Protein AF-A0A948CBE1-F1 (afdb_monomer)

Mean predicted aligned error: 2.81 Å

Sequence (87 aa):
YLTLASSDPAQGIEQLTPAFREQSTPGYEDFWGSVSNTRLLTFSADTAALTVSYTYRYQRRGFGRVEEPVSLQLVATDDGFLIAGPA

Solvent-accessible surface area (backbone atoms only — not comparable to full-atom values): 4807 Å² total; per-residue (Å²): 104,71,61,48,22,37,75,37,37,81,63,30,52,67,46,34,32,72,76,34,42,56,71,42,51,88,54,49,54,65,52,24,71,34,34,41,79,68,40,82,76,47,79,50,74,41,81,89,77,34,32,39,39,34,30,38,33,32,35,34,75,98,73,46,77,47,73,50,79,48,43,34,25,48,41,82,52,100,91,47,74,28,37,54,42,75,97

Secondary structure (DSSP, 8-state):
-HHHHHH-HHHHGGGB-HHHHHHHTTTHHHHHHTEEEEEEEEEEEETTTTEEEEEEEEEETTTEEEEEEEEEEEEEETTEEEEEEE-

Foldseek 3Di:
DLQCCLVPVVVVLVLADPVVSVVPPPPSNVFSPQKAPKDWDDWDADPVQQKIKTWIWIQGHPPGIDIDIFMFHWDADPVGIGTHGGD

Radius of gyration: 12.96 Å; Cα contacts (8 Å, |Δi|>4): 152; chains: 1; bounding box: 30×25×28 Å

pLDDT: mean 95.38, std 1.99, range [88.69, 98.12]

Nearest PDB structures (foldseek):
  2jq5-assembly1_A  TM=6.625E-01  e=1.343E-02  Rhodopseudomonas palustris
  4az1-assembly1_B  TM=6.032E-01  e=1.946E-01  Trypanosoma cruzi
  3kzt-assembly1_B  TM=5.911E-01  e=2.068E-01  Bacteroides thetaiotaomicron VPI-5482
  3lyg-assembly1_A-2  TM=4.376E-01  e=2.803E-01  Colwellia psychrerythraea 34H
  8ow1-assembly1_P  TM=4.379E-01  e=7.410E-01  Saccharomyces cerevisiae

Structure (mmCIF, N/CA/C/O backbone):
data_AF-A0A948CBE1-F1
#
_entry.id   AF-A0A948CBE1-F1
#
loop_
_atom_site.group_PDB
_atom_site.id
_atom_site.type_symbol
_atom_site.label_atom_id
_atom_site.label_alt_id
_atom_site.label_comp_id
_atom_site.label_asym_id
_atom_site.label_entity_id
_atom_site.label_seq_id
_atom_site.pdbx_PDB_ins_code
_atom_site.Cartn_x
_atom_site.Cartn_y
_atom_site.Cartn_z
_atom_site.occupancy
_atom_site.B_iso_or_equiv
_atom_site.auth_seq_id
_atom_site.auth_comp_id
_atom_site.auth_asym_id
_atom_site.auth_atom_id
_atom_site.pdbx_PDB_model_num
ATOM 1 N N . TYR A 1 1 ? -6.584 2.009 -3.094 1.00 92.06 1 TYR A N 1
ATOM 2 C CA . TYR A 1 1 ? -5.214 2.300 -2.631 1.00 92.06 1 TYR A CA 1
ATOM 3 C C . TYR A 1 1 ? -4.151 2.038 -3.701 1.00 92.06 1 TYR A C 1
ATOM 5 O O . TYR A 1 1 ? -3.666 3.015 -4.241 1.00 92.06 1 TYR A O 1
ATOM 13 N N . LEU A 1 2 ? -3.831 0.786 -4.076 1.00 95.12 2 LEU A N 1
ATOM 14 C CA . LEU A 1 2 ? -2.703 0.457 -4.983 1.00 95.12 2 LEU A CA 1
ATOM 15 C C . LEU A 1 2 ? -2.637 1.290 -6.274 1.00 95.12 2 LEU A C 1
ATOM 17 O O . LEU A 1 2 ? -1.586 1.819 -6.617 1.00 95.12 2 LEU A O 1
ATOM 21 N N . THR A 1 3 ? -3.761 1.415 -6.985 1.00 94.75 3 THR A N 1
ATOM 22 C CA . THR A 1 3 ? -3.832 2.218 -8.213 1.00 94.75 3 THR A CA 1
ATOM 23 C C . THR A 1 3 ? -3.577 3.693 -7.926 1.00 94.75 3 THR A C 1
ATOM 25 O O . THR A 1 3 ? -2.720 4.272 -8.581 1.00 94.75 3 THR A O 1
ATOM 28 N N . LEU A 1 4 ? -4.255 4.252 -6.913 1.00 95.56 4 LEU A N 1
ATOM 29 C CA . LEU A 1 4 ? -4.112 5.650 -6.500 1.00 95.56 4 LEU A CA 1
ATOM 30 C C . LEU A 1 4 ? -2.662 5.972 -6.144 1.00 95.56 4 LEU A C 1
ATOM 32 O O . LEU A 1 4 ? -2.104 6.894 -6.715 1.00 95.56 4 LEU A O 1
ATOM 36 N N . ALA A 1 5 ? -2.039 5.170 -5.280 1.00 95.62 5 ALA A N 1
ATOM 37 C CA . ALA A 1 5 ? -0.667 5.400 -4.850 1.00 95.62 5 ALA A CA 1
ATOM 38 C C . ALA A 1 5 ? 0.315 5.360 -6.032 1.00 95.62 5 ALA A C 1
ATOM 40 O O . ALA A 1 5 ? 1.177 6.221 -6.125 1.00 95.62 5 ALA A O 1
ATOM 41 N N . SER A 1 6 ? 0.137 4.439 -6.989 1.00 95.62 6 SER A N 1
ATOM 42 C CA . SER A 1 6 ? 0.986 4.379 -8.191 1.00 95.62 6 SER A CA 1
ATOM 43 C C . SER A 1 6 ? 0.733 5.487 -9.224 1.00 95.62 6 SER A C 1
ATOM 45 O O . SER A 1 6 ? 1.629 5.802 -9.999 1.00 95.62 6 SER A O 1
ATOM 47 N N . SER A 1 7 ? -0.477 6.054 -9.290 1.00 95.75 7 SER A N 1
ATOM 48 C CA . SER A 1 7 ? -0.820 7.098 -10.272 1.00 95.75 7 SER A CA 1
ATOM 49 C C . SER A 1 7 ? -0.644 8.515 -9.733 1.00 95.75 7 SER A C 1
ATOM 51 O O . SER A 1 7 ? -0.348 9.426 -10.498 1.00 95.75 7 SER A O 1
ATOM 53 N N . ASP A 1 8 ? -0.867 8.690 -8.434 1.00 96.38 8 ASP A N 1
ATOM 54 C CA . ASP A 1 8 ? -0.793 9.950 -7.705 1.00 96.38 8 ASP A CA 1
ATOM 55 C C . ASP A 1 8 ? -0.295 9.660 -6.274 1.00 96.38 8 ASP A C 1
ATOM 57 O O . ASP A 1 8 ? -1.096 9.473 -5.350 1.00 96.38 8 ASP A O 1
ATOM 61 N N . PRO A 1 9 ? 1.034 9.562 -6.077 1.00 95.75 9 PRO A N 1
ATOM 62 C CA . PRO A 1 9 ? 1.611 9.291 -4.763 1.00 95.75 9 PRO A CA 1
ATOM 63 C C . PRO A 1 9 ? 1.219 10.334 -3.708 1.00 95.75 9 PRO A C 1
ATOM 65 O O . PRO A 1 9 ? 1.026 9.976 -2.547 1.00 95.75 9 PRO A O 1
ATOM 68 N N . ALA A 1 10 ? 1.031 11.595 -4.106 1.00 93.44 10 ALA A N 1
ATOM 69 C CA . ALA A 1 10 ? 0.635 12.670 -3.200 1.00 93.44 10 ALA A CA 1
ATOM 70 C C . ALA A 1 10 ? -0.793 12.478 -2.664 1.00 93.44 10 ALA A C 1
ATOM 72 O O . ALA A 1 10 ? -1.063 12.796 -1.513 1.00 93.44 10 ALA A O 1
ATOM 73 N N . GLN A 1 11 ? -1.704 11.902 -3.452 1.00 94.94 11 GLN A N 1
ATOM 74 C CA . GLN A 1 11 ? -3.025 11.482 -2.961 1.00 94.94 11 GLN A CA 1
ATOM 75 C C . GLN A 1 11 ? -2.990 10.114 -2.265 1.00 94.94 11 GLN A C 1
ATOM 77 O O . GLN A 1 11 ? -3.767 9.846 -1.349 1.00 94.94 11 GLN A O 1
ATOM 82 N N . GLY A 1 12 ? -2.094 9.220 -2.687 1.00 95.38 12 GLY A N 1
ATOM 83 C CA . GLY A 1 12 ? -1.923 7.903 -2.076 1.00 95.38 12 GLY A CA 1
ATOM 84 C C . GLY A 1 12 ? -1.504 7.987 -0.611 1.00 95.38 12 GLY A C 1
ATOM 85 O O . GLY A 1 12 ? -2.057 7.265 0.224 1.00 95.38 12 GLY A O 1
ATOM 86 N N . ILE A 1 13 ? -0.581 8.900 -0.294 1.00 96.00 13 ILE A N 1
ATOM 87 C CA . ILE A 1 13 ? -0.067 9.081 1.066 1.00 96.00 13 ILE A CA 1
ATOM 88 C C . ILE A 1 13 ? -1.169 9.537 2.039 1.00 96.00 13 ILE A C 1
ATOM 90 O O . ILE A 1 13 ? -1.134 9.211 3.225 1.00 96.00 13 ILE A O 1
ATOM 94 N N . GLU A 1 14 ? -2.219 10.192 1.534 1.00 95.38 14 GLU A N 1
ATOM 95 C CA . GLU A 1 14 ? -3.360 10.623 2.342 1.00 95.38 14 GLU A CA 1
ATOM 96 C C . GLU A 1 14 ? -4.205 9.456 2.880 1.00 95.38 14 GLU A C 1
ATOM 98 O O . GLU A 1 14 ? -4.948 9.615 3.846 1.00 95.38 14 GLU A O 1
ATOM 103 N N . GLN A 1 15 ? -4.052 8.251 2.327 1.00 96.31 15 GLN A N 1
ATOM 104 C CA . GLN A 1 15 ? -4.733 7.044 2.811 1.00 96.31 15 GLN A CA 1
ATOM 105 C C . GLN A 1 15 ? -4.042 6.396 4.026 1.00 96.31 15 GLN A C 1
ATOM 107 O O . GLN A 1 15 ? -4.525 5.390 4.549 1.00 96.31 15 GLN A O 1
ATOM 112 N N . LEU A 1 16 ? -2.906 6.937 4.472 1.00 97.06 16 LEU A N 1
ATOM 113 C CA . LEU A 1 16 ? -2.160 6.468 5.643 1.00 97.06 16 LEU A CA 1
ATOM 114 C C . LEU A 1 16 ? -2.523 7.314 6.871 1.00 97.06 16 LEU A C 1
ATOM 116 O O . LEU A 1 16 ? -2.891 8.485 6.742 1.00 97.06 16 LEU A O 1
ATOM 120 N N . THR A 1 17 ? -2.360 6.761 8.072 1.00 97.06 17 THR A N 1
ATOM 121 C CA . THR A 1 17 ? -2.445 7.543 9.315 1.00 97.06 17 THR A CA 1
ATOM 122 C C . THR A 1 17 ? -1.289 8.547 9.400 1.00 97.06 17 THR A C 1
ATOM 124 O O . THR A 1 17 ? -0.210 8.262 8.878 1.00 97.06 17 THR A O 1
ATOM 127 N N . PRO A 1 18 ? -1.444 9.690 10.099 1.00 96.00 18 PRO A N 1
ATOM 128 C CA . PRO A 1 18 ? -0.370 10.681 10.234 1.00 96.00 18 PRO A CA 1
ATOM 129 C C . PRO A 1 18 ? 0.959 10.076 10.711 1.00 96.00 18 PRO A C 1
ATOM 131 O O . PRO A 1 18 ? 1.995 10.289 10.087 1.00 96.00 18 PRO A O 1
ATOM 134 N N . ALA A 1 19 ? 0.905 9.217 11.734 1.00 95.69 19 ALA A N 1
ATOM 135 C CA . ALA A 1 19 ? 2.081 8.526 12.258 1.00 95.69 19 ALA A CA 1
ATOM 136 C C . ALA A 1 19 ? 2.766 7.632 11.209 1.00 95.69 19 ALA A C 1
ATOM 138 O O . ALA A 1 19 ? 3.992 7.544 11.173 1.00 95.69 19 ALA A O 1
ATOM 139 N N . PHE A 1 20 ? 1.999 6.971 10.338 1.00 96.38 20 PHE A N 1
ATOM 140 C CA . PHE A 1 20 ? 2.580 6.112 9.309 1.00 96.38 20 PHE A CA 1
ATOM 141 C C . PHE A 1 20 ? 3.080 6.899 8.089 1.00 96.38 20 PHE A C 1
ATOM 143 O O . PHE A 1 20 ? 4.059 6.493 7.461 1.00 96.38 20 PHE A O 1
ATOM 150 N N . ARG A 1 21 ? 2.488 8.062 7.785 1.00 95.62 21 ARG A N 1
ATOM 151 C CA . ARG A 1 21 ? 3.023 8.999 6.776 1.00 95.62 21 ARG A CA 1
ATOM 152 C C . ARG A 1 21 ? 4.414 9.492 7.157 1.00 95.62 21 ARG A C 1
ATOM 154 O O . ARG A 1 21 ? 5.306 9.497 6.309 1.00 95.62 21 ARG A O 1
ATOM 161 N N . GLU A 1 22 ? 4.597 9.855 8.427 1.00 95.44 22 GLU A N 1
ATOM 162 C CA . GLU A 1 22 ? 5.892 10.272 8.975 1.00 95.44 22 GLU A CA 1
ATOM 163 C C . GLU A 1 22 ? 6.941 9.164 8.837 1.00 95.44 22 GLU A C 1
ATOM 165 O O . GLU A 1 22 ? 8.062 9.438 8.434 1.00 95.44 22 GLU A O 1
ATOM 170 N N . GLN A 1 23 ? 6.572 7.905 9.090 1.00 94.38 23 GLN A N 1
ATOM 171 C CA . GLN A 1 23 ? 7.481 6.759 8.938 1.00 94.38 23 GLN A CA 1
ATOM 172 C C . GLN A 1 23 ? 7.774 6.401 7.475 1.00 94.38 23 GLN A C 1
ATOM 174 O O . GLN A 1 23 ? 8.847 5.894 7.161 1.00 94.38 23 GLN A O 1
ATOM 179 N N . SER A 1 24 ? 6.813 6.637 6.582 1.00 92.56 24 SER A N 1
ATOM 180 C CA . SER A 1 24 ? 6.944 6.355 5.146 1.00 92.56 24 SER A CA 1
ATOM 181 C C . SER A 1 24 ? 7.747 7.428 4.404 1.00 92.56 24 SER A C 1
AT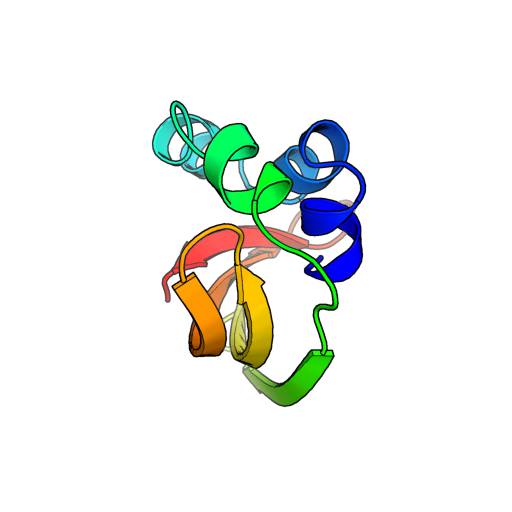OM 183 O O . SER A 1 24 ? 8.113 7.242 3.240 1.00 92.56 24 SER A O 1
ATOM 185 N N . THR A 1 25 ? 8.008 8.558 5.063 1.00 92.31 25 THR A N 1
ATOM 186 C CA . THR A 1 25 ? 8.758 9.685 4.515 1.00 92.31 25 THR A CA 1
ATOM 187 C C . THR A 1 25 ? 10.127 9.766 5.198 1.00 92.31 25 THR A C 1
ATOM 189 O O . THR A 1 25 ? 10.192 9.784 6.423 1.00 92.31 25 THR A O 1
ATOM 192 N N . PRO A 1 26 ? 11.238 9.862 4.449 1.00 89.69 26 PRO A N 1
ATOM 193 C CA . PRO A 1 26 ? 11.329 9.943 2.991 1.00 89.69 26 PRO A CA 1
ATOM 194 C C . PRO A 1 26 ? 11.243 8.566 2.306 1.00 89.69 26 PRO A C 1
ATOM 196 O O . PRO A 1 26 ? 11.687 7.562 2.854 1.00 89.69 26 PRO A O 1
ATOM 199 N N . GLY A 1 27 ? 10.731 8.532 1.071 1.00 92.81 27 GLY A N 1
ATOM 200 C CA . GLY A 1 27 ? 10.810 7.353 0.191 1.00 92.81 27 GLY A CA 1
ATOM 201 C C . GLY A 1 27 ? 9.480 6.855 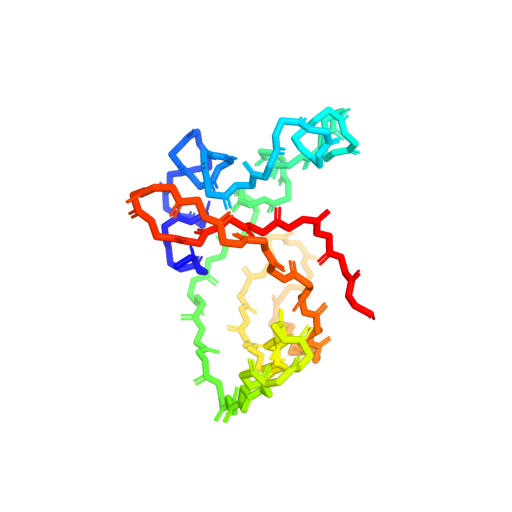-0.377 1.00 92.81 27 GLY A C 1
ATOM 202 O O . GLY A 1 27 ? 9.492 6.124 -1.368 1.00 92.81 27 GLY A O 1
ATOM 203 N N . TYR A 1 28 ? 8.341 7.274 0.186 1.00 95.31 28 TYR A N 1
ATOM 204 C CA . TYR A 1 28 ? 7.017 6.901 -0.325 1.00 95.31 28 TYR A CA 1
ATOM 205 C C . TYR A 1 28 ? 6.835 7.266 -1.805 1.00 95.31 28 TYR A C 1
ATOM 207 O O . TYR A 1 28 ? 6.494 6.410 -2.623 1.00 95.31 28 TYR A O 1
ATOM 215 N N . GLU A 1 29 ? 7.104 8.525 -2.158 1.00 94.38 29 GLU A N 1
ATOM 216 C CA . GLU A 1 29 ? 6.938 9.025 -3.527 1.00 94.38 29 GLU A CA 1
ATOM 217 C C . GLU A 1 29 ? 7.911 8.367 -4.506 1.00 94.38 29 GLU A C 1
ATOM 219 O O . GLU A 1 29 ? 7.508 7.981 -5.600 1.00 94.38 29 GLU A O 1
ATOM 224 N N . ASP A 1 30 ? 9.168 8.167 -4.105 1.00 94.44 30 ASP A N 1
ATOM 225 C CA . ASP A 1 30 ? 10.172 7.503 -4.942 1.00 94.44 30 ASP A CA 1
ATOM 226 C C . ASP A 1 30 ? 9.781 6.056 -5.248 1.00 94.44 30 ASP A C 1
ATOM 228 O O . ASP A 1 30 ? 9.911 5.586 -6.386 1.00 94.44 30 ASP A O 1
ATOM 232 N N . PHE A 1 31 ? 9.284 5.336 -4.238 1.00 94.75 31 PHE A N 1
ATOM 233 C CA . PHE A 1 31 ? 8.795 3.979 -4.422 1.00 94.75 31 PHE A CA 1
ATOM 234 C C . PHE A 1 31 ? 7.598 3.973 -5.368 1.00 94.75 31 PHE A C 1
ATOM 236 O O . PHE A 1 31 ? 7.674 3.356 -6.434 1.00 94.75 31 PHE A O 1
ATOM 243 N N . TRP A 1 32 ? 6.523 4.682 -5.026 1.00 96.38 32 TRP A N 1
ATOM 244 C CA . TRP A 1 32 ? 5.279 4.633 -5.788 1.00 96.38 32 TRP A CA 1
ATOM 245 C C . TRP A 1 32 ? 5.397 5.245 -7.182 1.00 96.38 32 TRP A C 1
ATOM 247 O O . TRP A 1 32 ? 4.837 4.695 -8.126 1.00 96.38 32 TRP A O 1
ATOM 257 N N . GLY A 1 33 ? 6.216 6.282 -7.353 1.00 94.75 33 GLY A N 1
ATOM 258 C CA . GLY A 1 33 ? 6.561 6.848 -8.658 1.00 94.75 33 GLY A CA 1
ATOM 259 C C . GLY A 1 33 ? 7.392 5.906 -9.539 1.00 94.75 33 GLY A C 1
ATOM 260 O O . GLY A 1 33 ? 7.481 6.100 -10.752 1.00 94.75 33 GLY A O 1
ATOM 261 N N . SER A 1 34 ? 7.991 4.857 -8.964 1.00 95.75 34 SER A N 1
ATOM 262 C CA . SER A 1 34 ? 8.666 3.788 -9.713 1.00 95.75 34 SER A CA 1
ATOM 263 C C . SER A 1 34 ? 7.754 2.604 -10.057 1.00 95.75 34 SER A C 1
ATOM 265 O O . SER A 1 34 ? 8.161 1.738 -10.841 1.00 95.75 34 SER A O 1
ATOM 267 N N . VAL A 1 35 ? 6.549 2.555 -9.482 1.00 96.75 35 VAL A N 1
ATOM 268 C CA . VAL A 1 35 ? 5.584 1.455 -9.582 1.00 96.75 35 VAL A CA 1
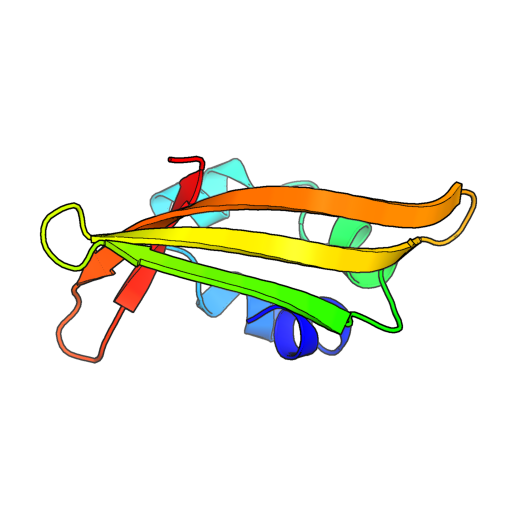ATOM 269 C C . VAL A 1 35 ? 4.528 1.771 -10.640 1.00 96.75 35 VAL A C 1
ATOM 271 O O . VAL A 1 35 ? 3.974 2.858 -10.700 1.00 96.75 35 VAL A O 1
ATOM 274 N N . SER A 1 36 ? 4.203 0.793 -11.479 1.00 95.56 36 SER A N 1
ATOM 275 C CA . SER A 1 36 ? 3.146 0.905 -12.489 1.00 95.56 36 SER A CA 1
ATOM 276 C C . SER A 1 36 ? 2.457 -0.439 -12.729 1.00 95.56 36 SER A C 1
ATOM 278 O O . SER A 1 36 ? 2.930 -1.481 -12.270 1.00 95.56 36 SER A O 1
ATOM 280 N N . ASN A 1 37 ? 1.333 -0.430 -13.456 1.00 94.62 37 ASN A N 1
ATOM 281 C CA . ASN A 1 37 ? 0.589 -1.641 -13.838 1.00 94.62 37 ASN A CA 1
ATOM 282 C C . ASN A 1 37 ? 0.262 -2.544 -12.633 1.00 94.62 37 ASN A C 1
ATOM 284 O O . ASN A 1 37 ? 0.463 -3.762 -12.672 1.00 94.62 37 ASN A O 1
ATOM 288 N N . THR A 1 38 ? -0.202 -1.924 -11.545 1.00 96.19 38 THR A N 1
ATOM 289 C CA . THR A 1 38 ? -0.614 -2.623 -10.328 1.00 96.19 38 THR A CA 1
ATOM 290 C C . THR A 1 38 ? -1.828 -3.503 -10.620 1.00 96.19 38 THR A C 1
ATOM 292 O O . THR A 1 38 ? -2.816 -3.072 -11.217 1.00 96.19 38 THR A O 1
ATOM 295 N N . ARG A 1 39 ? -1.756 -4.772 -10.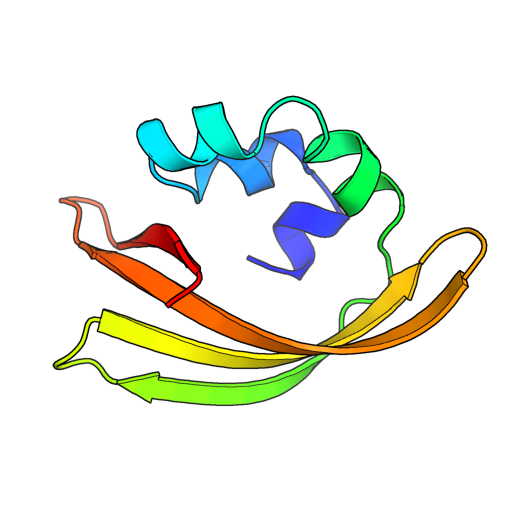218 1.00 95.94 39 ARG A N 1
ATOM 296 C CA . ARG A 1 39 ? -2.848 -5.741 -10.318 1.00 95.94 39 ARG A CA 1
ATOM 297 C C . ARG A 1 39 ? -2.984 -6.505 -9.019 1.00 95.94 39 ARG A C 1
ATOM 299 O O . ARG A 1 39 ? -2.049 -7.178 -8.598 1.00 95.94 39 ARG A O 1
ATOM 306 N N . LEU A 1 40 ? -4.165 -6.425 -8.425 1.00 96.75 40 LEU A N 1
ATOM 307 C CA . LEU A 1 40 ? -4.547 -7.252 -7.291 1.00 96.75 40 LEU A CA 1
ATOM 308 C C . LEU A 1 40 ? -4.751 -8.695 -7.769 1.00 96.75 40 LEU A C 1
ATOM 310 O O . LEU A 1 40 ? -5.427 -8.916 -8.775 1.00 96.75 40 LEU A O 1
ATOM 314 N N .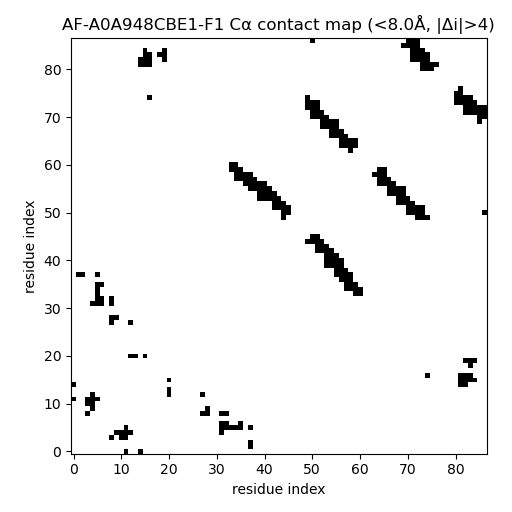 LEU A 1 41 ? -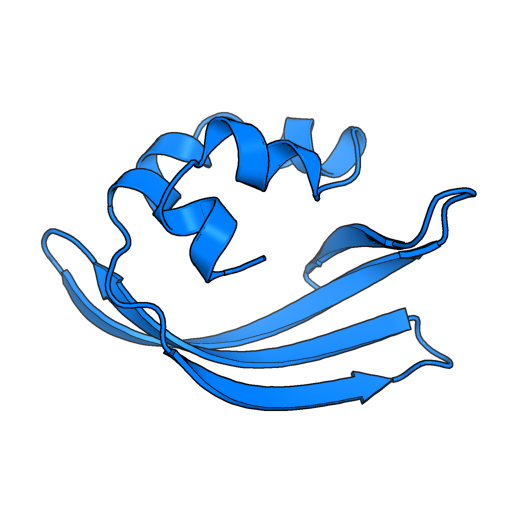4.142 -9.655 -7.081 1.00 97.38 41 LEU A N 1
ATOM 315 C CA . LEU A 1 41 ? -4.240 -11.081 -7.404 1.00 97.38 41 LEU A CA 1
ATOM 316 C C . LEU A 1 41 ? -5.122 -11.814 -6.399 1.00 97.38 41 LEU A C 1
ATOM 318 O O . LEU A 1 41 ? -6.015 -12.559 -6.789 1.00 97.38 41 LEU A O 1
ATOM 322 N N . THR A 1 42 ? -4.888 -11.576 -5.111 1.00 97.12 42 THR A N 1
ATOM 323 C CA . THR A 1 42 ? -5.667 -12.146 -4.008 1.00 97.12 42 THR A CA 1
ATOM 324 C C . THR A 1 42 ? -5.973 -11.064 -2.986 1.00 97.12 42 THR A C 1
ATOM 326 O O . THR A 1 42 ? -5.224 -10.094 -2.859 1.00 97.12 42 THR A O 1
ATOM 329 N N . PHE A 1 43 ? -7.081 -11.220 -2.266 1.00 96.94 43 PHE A N 1
ATOM 330 C CA . PHE A 1 43 ? -7.513 -10.290 -1.233 1.00 96.94 43 PHE A CA 1
ATOM 331 C C . PHE A 1 43 ? -8.273 -11.040 -0.143 1.00 96.94 43 PHE A C 1
ATOM 333 O O . PHE A 1 43 ? -9.137 -11.863 -0.445 1.00 96.94 43 PHE A O 1
ATOM 340 N N . SER A 1 44 ? -7.961 -10.727 1.108 1.00 96.88 44 SER A N 1
ATOM 341 C CA . SER A 1 44 ? -8.671 -11.180 2.296 1.00 96.88 44 SER A CA 1
ATOM 342 C C . SER A 1 44 ? -8.690 -10.055 3.325 1.00 96.88 44 SER A C 1
ATOM 344 O O . SER A 1 44 ? -7.735 -9.283 3.426 1.00 96.88 44 SER A O 1
ATOM 346 N N . ALA A 1 45 ? -9.765 -9.968 4.100 1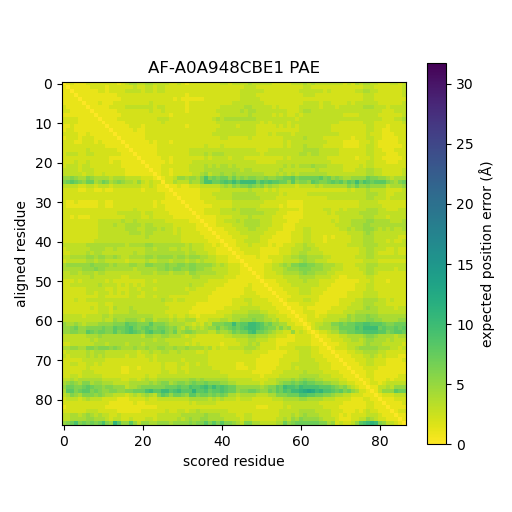.00 95.81 45 ALA A N 1
ATOM 347 C CA . ALA A 1 45 ? -9.905 -8.995 5.172 1.00 95.81 45 ALA A CA 1
ATOM 348 C C . ALA A 1 45 ? -10.406 -9.687 6.440 1.00 95.81 45 ALA A C 1
ATOM 350 O O . ALA A 1 45 ? -11.370 -10.451 6.393 1.00 95.81 45 ALA A O 1
ATOM 351 N N . ASP A 1 46 ? -9.761 -9.387 7.562 1.00 96.31 46 ASP A N 1
ATOM 352 C CA . ASP A 1 46 ? -10.223 -9.724 8.902 1.00 96.31 46 ASP A CA 1
ATOM 353 C C . ASP A 1 46 ? -10.793 -8.456 9.542 1.00 96.31 46 ASP A C 1
ATOM 355 O O . ASP A 1 46 ? -10.065 -7.552 9.955 1.00 96.31 46 ASP A O 1
ATOM 359 N N . THR A 1 47 ? -12.121 -8.373 9.601 1.00 93.12 47 THR A N 1
ATOM 360 C CA . THR A 1 47 ? -12.818 -7.210 10.159 1.00 93.12 47 THR A CA 1
ATOM 361 C C . THR A 1 47 ? -12.754 -7.153 11.682 1.00 93.12 47 THR A C 1
ATOM 363 O O . THR A 1 47 ? -12.987 -6.087 12.242 1.00 93.12 47 THR A O 1
ATOM 366 N N . ALA A 1 48 ? -12.466 -8.270 12.357 1.00 93.88 48 ALA A N 1
ATOM 367 C CA . ALA A 1 48 ? -12.304 -8.293 13.807 1.00 93.88 48 ALA A CA 1
ATOM 368 C C . ALA A 1 48 ? -10.923 -7.756 14.210 1.00 93.88 48 ALA A C 1
ATOM 370 O O . ALA A 1 48 ? -10.818 -7.013 15.182 1.00 93.88 48 ALA A O 1
ATOM 371 N N . ALA A 1 49 ? -9.885 -8.087 13.435 1.00 94.25 49 ALA A N 1
ATOM 372 C CA . ALA A 1 49 ? -8.526 -7.574 13.623 1.00 94.25 49 ALA A CA 1
ATOM 373 C C . ALA A 1 49 ? -8.263 -6.224 12.922 1.00 94.25 49 ALA A C 1
ATOM 375 O O . ALA A 1 49 ? -7.237 -5.590 13.166 1.00 94.25 49 ALA A O 1
ATOM 376 N N . LEU A 1 50 ? -9.181 -5.776 12.055 1.00 96.62 50 LEU A N 1
ATOM 377 C CA . LEU A 1 50 ? -8.994 -4.635 11.148 1.00 96.62 50 LEU A CA 1
ATOM 378 C C . LEU A 1 50 ? -7.735 -4.777 10.279 1.00 96.62 50 LEU A C 1
ATOM 380 O O . LEU A 1 50 ? -7.017 -3.810 10.033 1.00 96.62 50 LEU A O 1
ATOM 384 N N . THR A 1 51 ? -7.497 -5.987 9.778 1.00 97.50 51 THR A N 1
ATOM 385 C CA . THR A 1 51 ? -6.320 -6.321 8.972 1.00 97.50 51 THR A CA 1
ATOM 386 C C . THR A 1 51 ? -6.735 -6.728 7.570 1.00 97.50 51 THR A C 1
ATOM 388 O O . THR A 1 51 ? -7.704 -7.461 7.374 1.00 97.50 51 THR A O 1
ATOM 391 N N . VAL A 1 52 ? -5.983 -6.274 6.572 1.00 96.88 52 VAL A N 1
ATOM 392 C CA . VAL A 1 52 ? -6.183 -6.651 5.171 1.00 96.88 52 VAL A CA 1
ATOM 393 C C . VAL A 1 52 ? -4.921 -7.304 4.644 1.00 96.88 52 VAL A C 1
ATOM 395 O O . VAL A 1 52 ? -3.851 -6.709 4.699 1.00 96.88 52 VAL A O 1
ATOM 398 N N . SER A 1 53 ? -5.059 -8.490 4.063 1.00 97.44 53 SER A N 1
ATOM 399 C CA . SER A 1 53 ? -3.972 -9.208 3.403 1.00 97.44 53 SER A CA 1
ATOM 400 C C . SER A 1 53 ? -4.266 -9.344 1.919 1.00 97.44 53 SER A C 1
ATOM 402 O O . SER A 1 53 ? -5.358 -9.746 1.514 1.00 97.44 53 SER A O 1
ATOM 404 N N . TYR A 1 54 ? -3.288 -9.031 1.082 1.00 97.06 54 TYR A N 1
ATOM 405 C CA . TYR A 1 54 ? -3.419 -9.152 -0.360 1.00 97.06 54 TYR A CA 1
ATOM 406 C C . TYR A 1 54 ? -2.100 -9.530 -1.012 1.00 97.06 54 TYR A C 1
ATOM 408 O O . TYR A 1 54 ? -1.025 -9.204 -0.525 1.00 97.06 54 TYR A O 1
ATOM 416 N N . THR A 1 55 ? -2.180 -10.200 -2.157 1.00 97.50 55 THR A N 1
ATOM 417 C CA . THR A 1 55 ? -1.042 -10.330 -3.072 1.00 97.50 55 THR A CA 1
ATOM 418 C C . THR A 1 55 ? -1.308 -9.447 -4.270 1.00 97.50 55 THR A C 1
ATOM 420 O O . THR A 1 55 ? -2.397 -9.483 -4.853 1.00 97.50 55 THR A O 1
ATOM 423 N N . TYR A 1 56 ? -0.323 -8.645 -4.648 1.00 97.38 56 TYR A N 1
ATOM 424 C CA . TYR A 1 56 ? -0.415 -7.805 -5.829 1.00 97.38 56 TYR A CA 1
ATOM 425 C C . TYR A 1 56 ? 0.844 -7.922 -6.669 1.00 97.38 56 TYR A C 1
ATOM 427 O O . TYR A 1 56 ? 1.927 -8.264 -6.198 1.00 97.38 56 TYR A O 1
ATOM 435 N N . ARG A 1 57 ? 0.666 -7.637 -7.952 1.00 97.50 57 ARG A N 1
ATOM 436 C CA . ARG A 1 57 ? 1.718 -7.644 -8.952 1.00 97.50 57 ARG A CA 1
ATOM 437 C C . ARG A 1 57 ? 1.851 -6.269 -9.562 1.00 97.50 57 ARG A C 1
ATOM 439 O O . ARG A 1 57 ? 0.845 -5.641 -9.881 1.00 97.50 57 ARG A O 1
ATOM 446 N N . TYR A 1 58 ? 3.077 -5.833 -9.790 1.00 97.12 58 TYR A N 1
ATOM 447 C CA . TYR A 1 58 ? 3.370 -4.538 -10.385 1.00 97.12 58 TYR A CA 1
ATOM 448 C C . TYR A 1 58 ? 4.633 -4.581 -11.243 1.00 97.12 58 TYR A C 1
ATOM 450 O O . TYR A 1 58 ? 5.392 -5.552 -11.244 1.00 97.12 58 TYR A O 1
ATOM 458 N N . GLN A 1 59 ? 4.836 -3.530 -12.028 1.00 96.94 59 GLN A N 1
ATOM 459 C CA . GLN A 1 59 ? 6.077 -3.264 -12.740 1.00 96.94 59 GLN A CA 1
ATOM 460 C C . GLN A 1 59 ? 6.841 -2.179 -11.995 1.00 96.94 59 GLN A C 1
ATOM 462 O O . GLN A 1 59 ? 6.311 -1.090 -11.782 1.00 96.94 59 GLN A O 1
ATOM 467 N N . ARG A 1 60 ? 8.086 -2.470 -11.626 1.00 95.25 60 ARG A N 1
ATOM 468 C CA . ARG A 1 60 ? 8.982 -1.528 -10.963 1.00 95.25 60 ARG A CA 1
ATOM 469 C C . ARG A 1 60 ? 10.108 -1.127 -11.901 1.00 95.25 60 ARG A C 1
ATOM 471 O O . ARG A 1 60 ? 10.816 -1.983 -12.445 1.00 95.25 60 ARG A O 1
ATOM 478 N N . ARG A 1 61 ? 10.294 0.180 -12.084 1.00 94.38 61 ARG A N 1
ATOM 479 C CA . ARG A 1 61 ? 11.365 0.731 -12.925 1.00 94.38 61 ARG A CA 1
ATOM 480 C C . ARG A 1 61 ? 12.728 0.201 -12.457 1.00 94.38 61 ARG A C 1
ATOM 482 O O . ARG A 1 61 ? 13.092 0.375 -11.301 1.00 94.38 61 ARG A O 1
ATOM 489 N N . GLY A 1 62 ? 13.463 -0.458 -13.354 1.00 92.50 62 GLY A N 1
ATOM 490 C CA . GLY A 1 62 ? 14.782 -1.047 -13.076 1.00 92.50 62 GLY A CA 1
ATOM 491 C C . GLY A 1 62 ? 14.781 -2.479 -12.521 1.00 92.50 62 GLY A C 1
ATOM 492 O O . GLY A 1 62 ? 15.822 -3.121 -12.566 1.00 92.50 62 GLY A O 1
ATOM 493 N N . PHE A 1 63 ? 13.638 -3.008 -12.066 1.00 90.06 63 PHE A N 1
ATOM 494 C CA . PHE A 1 63 ? 13.536 -4.358 -11.477 1.00 90.06 63 PHE A CA 1
ATOM 495 C C . PHE A 1 63 ? 12.606 -5.300 -12.257 1.00 90.06 63 PHE A C 1
ATOM 497 O O . PHE A 1 63 ? 12.650 -6.512 -12.069 1.00 90.06 63 PHE A O 1
ATOM 504 N N . GLY A 1 64 ? 11.779 -4.767 -13.162 1.00 94.00 64 GLY A N 1
ATOM 505 C CA . GLY A 1 64 ? 10.858 -5.564 -13.969 1.00 94.00 64 GLY A CA 1
ATOM 506 C C . GLY A 1 64 ? 9.544 -5.846 -13.242 1.00 94.00 64 GLY A C 1
ATOM 507 O O . GLY A 1 64 ? 8.986 -4.963 -12.595 1.00 94.00 64 GLY A O 1
ATOM 508 N N . ARG A 1 65 ? 9.000 -7.052 -13.413 1.00 96.50 65 ARG A N 1
ATOM 509 C CA . ARG A 1 65 ? 7.721 -7.464 -12.818 1.00 96.50 65 ARG A CA 1
ATOM 510 C C . ARG A 1 65 ? 7.964 -8.073 -11.439 1.00 96.50 65 ARG A C 1
ATOM 512 O O . ARG A 1 65 ? 8.722 -9.030 -11.336 1.00 96.50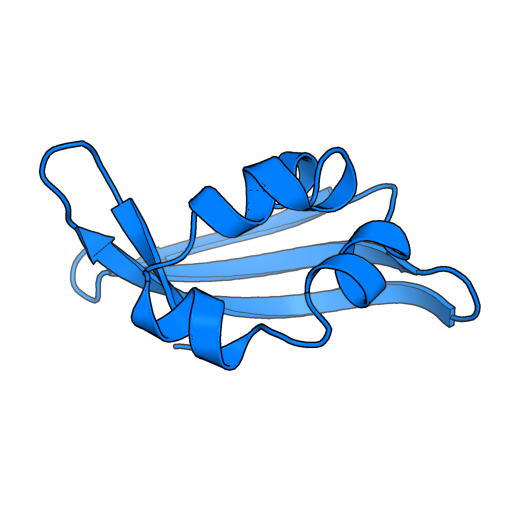 65 ARG A O 1
ATOM 519 N N . VAL A 1 66 ? 7.279 -7.550 -10.429 1.00 96.62 66 VAL A N 1
ATOM 520 C CA . VAL A 1 66 ? 7.355 -7.991 -9.032 1.00 96.62 66 VAL A CA 1
ATOM 521 C C . VAL A 1 66 ? 5.970 -8.432 -8.578 1.00 96.62 66 VAL A C 1
ATOM 523 O O . VAL A 1 66 ? 4.965 -7.846 -8.984 1.00 96.62 66 VAL A O 1
ATOM 526 N N . GLU A 1 67 ? 5.920 -9.482 -7.772 1.00 97.00 67 GLU A N 1
ATOM 527 C CA . GLU A 1 67 ? 4.719 -9.983 -7.115 1.00 97.00 67 GLU A CA 1
ATOM 528 C C . GLU A 1 67 ? 5.059 -10.210 -5.648 1.00 97.00 67 GLU A C 1
ATOM 530 O O . GLU A 1 67 ? 6.049 -10.880 -5.352 1.00 97.00 67 GLU A O 1
ATOM 535 N N . GLU A 1 68 ? 4.282 -9.623 -4.741 1.00 94.75 68 GLU A N 1
ATOM 536 C CA . GLU A 1 68 ? 4.552 -9.738 -3.310 1.00 94.75 68 GLU A CA 1
ATOM 537 C C . GLU A 1 68 ? 3.261 -9.773 -2.477 1.00 94.75 68 GLU A C 1
ATOM 539 O O . GLU A 1 68 ? 2.269 -9.114 -2.827 1.00 94.75 68 GLU A O 1
ATOM 544 N N . PRO A 1 69 ? 3.250 -10.566 -1.389 1.00 96.88 69 PRO A N 1
ATOM 545 C CA . PRO A 1 69 ? 2.196 -10.529 -0.392 1.00 96.88 69 PRO A CA 1
ATOM 546 C C . PRO A 1 69 ? 2.396 -9.335 0.550 1.00 96.88 69 PRO A C 1
ATOM 548 O O . PRO A 1 69 ? 3.513 -9.038 0.971 1.00 96.88 69 PRO A O 1
ATOM 551 N N . VAL A 1 70 ? 1.301 -8.676 0.916 1.00 96.88 70 VAL A N 1
ATOM 552 C CA . VAL A 1 70 ? 1.266 -7.544 1.844 1.00 96.88 70 VAL A CA 1
ATOM 553 C C . VAL A 1 70 ? 0.130 -7.753 2.835 1.00 96.88 70 VAL A C 1
ATOM 555 O O . VAL A 1 70 ? -0.978 -8.116 2.443 1.00 96.88 70 VAL A O 1
ATOM 558 N N . SER A 1 71 ? 0.396 -7.466 4.105 1.00 97.12 71 SER A N 1
ATOM 559 C CA . SER A 1 71 ? -0.622 -7.346 5.147 1.00 97.12 71 SER A CA 1
ATOM 560 C C . SER A 1 71 ? -0.577 -5.939 5.727 1.00 97.12 71 SER A C 1
ATOM 562 O O . SER A 1 71 ? 0.502 -5.438 6.035 1.00 97.12 71 SER A O 1
ATOM 564 N N . LEU A 1 72 ? -1.735 -5.295 5.841 1.00 97.25 72 LEU A N 1
ATOM 565 C CA . LEU A 1 72 ? -1.889 -3.935 6.345 1.00 97.25 72 LEU A CA 1
ATOM 566 C C . LEU A 1 72 ? -2.799 -3.921 7.566 1.00 97.25 72 LEU A C 1
ATOM 568 O O . LEU A 1 72 ? -3.891 -4.490 7.527 1.00 97.25 72 LEU A O 1
ATOM 572 N N . GLN A 1 73 ? -2.374 -3.196 8.594 1.00 98.12 73 GLN A N 1
ATOM 573 C CA . GLN A 1 73 ? -3.211 -2.829 9.725 1.00 98.12 73 GLN A CA 1
ATOM 574 C C . GLN A 1 73 ? -4.012 -1.577 9.365 1.00 98.12 73 GLN A C 1
ATOM 576 O O . GLN A 1 73 ? -3.449 -0.576 8.907 1.00 98.12 73 GLN A O 1
ATOM 581 N N . LEU A 1 74 ? -5.321 -1.615 9.597 1.00 97.44 74 LEU A N 1
ATOM 582 C CA . LEU A 1 74 ? -6.214 -0.473 9.438 1.00 97.44 74 LEU A CA 1
ATOM 583 C C . LEU A 1 74 ? -6.618 0.100 10.796 1.00 97.44 74 LEU A C 1
ATOM 585 O O . LEU A 1 74 ? -6.666 -0.605 11.806 1.00 97.44 74 LEU A O 1
ATOM 589 N N . VAL A 1 75 ? -6.955 1.385 10.788 1.00 96.94 75 VAL A N 1
ATOM 590 C CA . VAL A 1 75 ? -7.604 2.095 11.893 1.00 96.94 75 VAL A CA 1
ATOM 591 C C . VAL A 1 75 ? -8.880 2.733 11.360 1.00 96.94 75 VAL A C 1
ATOM 593 O O . VAL A 1 75 ? -8.862 3.362 10.301 1.00 96.94 75 VAL A O 1
ATOM 596 N N . ALA A 1 76 ? -9.984 2.549 12.084 1.00 94.75 76 ALA A N 1
ATOM 597 C CA . ALA A 1 76 ? -11.249 3.202 11.777 1.00 94.75 76 ALA A CA 1
ATOM 598 C C . ALA A 1 76 ? -11.188 4.693 12.137 1.00 94.75 76 ALA A C 1
ATOM 600 O O . ALA A 1 76 ? -10.644 5.070 13.177 1.00 94.75 76 ALA A O 1
ATOM 601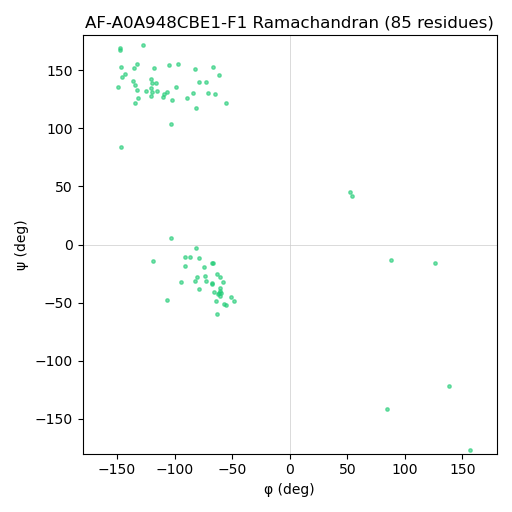 N N . THR A 1 77 ? -11.764 5.525 11.283 1.00 92.75 77 THR A N 1
ATOM 602 C CA . THR A 1 77 ? -11.948 6.965 11.477 1.00 92.75 77 THR A CA 1
ATOM 603 C C . THR A 1 77 ? -13.418 7.317 11.263 1.00 92.75 77 THR A C 1
ATOM 605 O O . THR A 1 77 ? -14.198 6.482 10.802 1.00 92.75 77 THR A O 1
ATOM 608 N N . ASP A 1 78 ? -13.803 8.558 11.561 1.00 90.69 78 ASP A N 1
ATOM 609 C CA . ASP A 1 78 ? -15.178 9.030 11.340 1.00 90.69 78 ASP A CA 1
ATOM 610 C C . ASP A 1 78 ? -15.595 8.961 9.855 1.00 90.69 78 ASP A C 1
ATOM 612 O O . ASP A 1 78 ? -16.763 8.736 9.543 1.00 90.69 78 ASP A O 1
ATOM 616 N N . ASP A 1 79 ? -14.621 9.069 8.943 1.00 88.69 79 ASP A N 1
ATOM 617 C CA . ASP A 1 79 ? -14.819 9.084 7.488 1.00 88.69 79 ASP A CA 1
ATOM 618 C C . ASP A 1 79 ? -14.463 7.750 6.796 1.00 88.69 79 ASP A C 1
ATOM 620 O O . ASP A 1 79 ? -14.479 7.662 5.564 1.00 88.69 79 ASP A O 1
ATOM 624 N N . GLY A 1 80 ? -14.123 6.696 7.551 1.00 92.44 80 GLY A N 1
ATOM 625 C CA . GLY A 1 80 ? -13.811 5.374 6.999 1.00 92.44 80 GLY A CA 1
ATOM 626 C C . GLY A 1 80 ? -12.620 4.684 7.660 1.00 92.44 80 GLY A C 1
ATOM 627 O O . GLY A 1 80 ? -12.646 4.387 8.850 1.00 92.44 80 GLY A O 1
ATOM 628 N N . PHE A 1 81 ? -11.597 4.347 6.869 1.00 95.44 81 PHE A N 1
ATOM 629 C CA . PHE A 1 81 ? -10.415 3.620 7.337 1.00 95.44 81 PHE A CA 1
ATOM 630 C C . PHE A 1 81 ? -9.132 4.225 6.776 1.00 95.44 81 PHE A C 1
ATOM 632 O O . PHE A 1 81 ? -9.064 4.558 5.593 1.00 95.44 81 PHE A O 1
ATOM 639 N N . LEU A 1 82 ? -8.096 4.281 7.612 1.00 97.19 82 LEU A N 1
ATOM 640 C CA . LEU A 1 82 ? -6.735 4.644 7.220 1.00 97.19 82 LEU A CA 1
ATOM 641 C C . LEU A 1 82 ? -5.772 3.484 7.462 1.00 97.19 82 LEU A C 1
ATOM 643 O O . LEU A 1 82 ? -5.968 2.667 8.364 1.00 97.19 82 LEU A O 1
ATOM 647 N N . ILE A 1 83 ? -4.707 3.432 6.666 1.00 97.88 83 ILE A N 1
ATOM 648 C CA . ILE A 1 83 ? -3.639 2.439 6.792 1.00 97.88 83 ILE A CA 1
ATOM 649 C C . ILE A 1 83 ? -2.684 2.892 7.895 1.00 97.88 83 ILE A C 1
ATOM 651 O O . ILE A 1 83 ? -2.045 3.937 7.782 1.00 97.88 83 ILE A O 1
ATOM 655 N N . ALA A 1 84 ? -2.576 2.103 8.958 1.00 97.25 84 ALA A N 1
ATOM 656 C CA . ALA A 1 84 ? -1.726 2.403 10.105 1.00 97.25 84 ALA A CA 1
ATOM 657 C C . ALA A 1 84 ? -0.313 1.825 9.990 1.00 97.25 84 ALA A C 1
ATOM 659 O O . ALA A 1 84 ? 0.581 2.272 10.702 1.00 97.25 84 ALA A O 1
ATOM 660 N N . GLY A 1 85 ? -0.112 0.843 9.113 1.00 96.19 85 GLY A N 1
ATOM 661 C CA . GLY A 1 85 ? 1.177 0.186 8.955 1.00 96.19 85 GLY A CA 1
ATOM 662 C C . GLY A 1 85 ? 1.057 -1.211 8.356 1.00 96.19 85 GLY A C 1
ATOM 663 O O . GLY A 1 85 ? -0.049 -1.645 8.017 1.00 96.19 85 GLY A O 1
ATOM 664 N N . PRO A 1 86 ? 2.184 -1.927 8.233 1.00 94.75 86 PRO A N 1
ATOM 665 C CA . PRO A 1 86 ? 2.157 -3.376 8.078 1.00 94.75 86 PRO A CA 1
ATOM 666 C C . PRO A 1 86 ? 1.514 -4.036 9.311 1.00 94.75 86 PRO A C 1
ATOM 668 O O . PRO A 1 86 ? 1.658 -3.525 10.422 1.00 94.75 86 PRO A O 1
ATOM 671 N N . ALA A 1 87 ? 0.797 -5.143 9.097 1.00 89.88 87 ALA A N 1
ATOM 672 C CA . ALA A 1 87 ? 0.243 -5.979 10.169 1.00 89.88 87 ALA A CA 1
ATOM 673 C C . ALA A 1 87 ? 1.191 -7.117 10.565 1.00 89.88 87 ALA A C 1
ATOM 675 O O . ALA A 1 87 ? 1.920 -7.606 9.667 1.00 89.88 87 ALA A O 1
#